Protein AF-A0A1F3VAT7-F1 (afdb_monomer_lite)

Sequence (80 aa):
MADSVTYLLDGNNETVILACLILATVRIYLEVIRFDFAKLPISRVMAERLGQDRIKTIHRTGLYLSIGYIVLFSPQYLIG

Structure (mmCIF, N/CA/C/O backbone):
data_AF-A0A1F3VAT7-F1
#
_entry.id   AF-A0A1F3VAT7-F1
#
loop_
_atom_site.group_PDB
_atom_site.id
_atom_site.type_symbol
_atom_site.label_atom_id
_atom_site.label_alt_id
_atom_site.label_comp_id
_atom_site.label_asym_id
_atom_site.label_entity_id
_atom_site.label_seq_id
_atom_site.pdbx_PDB_ins_code
_atom_site.Cartn_x
_atom_site.Cartn_y
_atom_site.Cartn_z
_atom_site.occupancy
_atom_site.B_iso_or_equiv
_atom_site.auth_seq_id
_atom_site.auth_comp_id
_atom_site.auth_asym_id
_atom_site.auth_atom_id
_atom_site.pdbx_PDB_model_num
ATOM 1 N N . MET A 1 1 ? 4.661 26.359 -4.422 1.00 53.03 1 MET A N 1
ATOM 2 C CA . MET A 1 1 ? 3.698 25.253 -4.165 1.00 53.03 1 MET A CA 1
ATOM 3 C C . MET A 1 1 ? 3.263 24.553 -5.453 1.00 53.03 1 MET A C 1
ATOM 5 O O . MET A 1 1 ? 2.984 23.365 -5.384 1.00 53.03 1 MET A O 1
ATOM 9 N N . ALA A 1 2 ? 3.238 25.234 -6.609 1.00 55.22 2 ALA A N 1
ATOM 10 C CA . ALA A 1 2 ? 3.023 24.589 -7.909 1.00 55.22 2 ALA A CA 1
ATOM 11 C C . ALA A 1 2 ? 4.237 23.751 -8.361 1.00 55.22 2 ALA A C 1
ATOM 13 O O . ALA A 1 2 ? 4.070 22.700 -8.971 1.00 55.22 2 ALA A O 1
ATOM 14 N N . ASP A 1 3 ? 5.453 24.151 -7.988 1.00 57.91 3 ASP A N 1
ATOM 15 C CA . ASP A 1 3 ? 6.691 23.542 -8.490 1.00 57.91 3 ASP A CA 1
ATOM 16 C C . ASP A 1 3 ? 6.869 22.097 -8.013 1.00 57.91 3 ASP A C 1
ATOM 18 O O . ASP A 1 3 ? 7.073 21.202 -8.822 1.00 57.91 3 ASP A O 1
ATOM 22 N N . SER A 1 4 ? 6.688 21.826 -6.717 1.00 58.78 4 SER A N 1
ATOM 23 C CA . SER A 1 4 ? 6.835 20.481 -6.139 1.00 58.78 4 SER A CA 1
ATOM 24 C C . SER A 1 4 ? 5.836 19.464 -6.695 1.00 58.78 4 SER A C 1
ATOM 26 O O . SER A 1 4 ? 6.175 18.296 -6.832 1.00 58.78 4 SER A O 1
ATOM 28 N N . VAL A 1 5 ? 4.624 19.892 -7.051 1.00 62.69 5 VAL A N 1
ATOM 29 C CA . VAL A 1 5 ? 3.628 19.026 -7.704 1.00 62.69 5 VAL A CA 1
ATOM 30 C C . VAL A 1 5 ? 4.002 18.785 -9.169 1.00 62.69 5 VAL A C 1
ATOM 32 O O . VAL A 1 5 ? 3.817 17.682 -9.671 1.00 62.69 5 VAL A O 1
ATOM 35 N N . THR A 1 6 ? 4.603 19.776 -9.829 1.00 59.16 6 THR A N 1
ATOM 36 C CA . THR A 1 6 ? 5.074 19.662 -11.217 1.00 59.16 6 THR A CA 1
ATOM 37 C C . THR A 1 6 ? 6.290 18.731 -11.323 1.00 59.16 6 THR A C 1
ATOM 39 O O . THR A 1 6 ? 6.308 17.888 -12.206 1.00 59.16 6 THR A O 1
ATOM 42 N N . TYR A 1 7 ? 7.232 18.754 -10.369 1.00 62.16 7 TYR A N 1
ATOM 43 C CA . TYR A 1 7 ? 8.346 17.785 -10.288 1.00 62.16 7 TYR A CA 1
ATOM 44 C C . TYR A 1 7 ? 7.909 16.344 -9.957 1.00 62.16 7 TYR A C 1
ATOM 46 O O . TYR A 1 7 ? 8.641 15.394 -10.241 1.00 62.16 7 TYR A O 1
ATOM 54 N N . LEU A 1 8 ? 6.739 16.171 -9.329 1.00 57.66 8 LEU A N 1
ATOM 55 C CA . LEU A 1 8 ? 6.137 14.858 -9.061 1.00 57.66 8 LEU A CA 1
ATOM 56 C C . LEU A 1 8 ? 5.307 14.331 -10.243 1.00 57.66 8 LEU A C 1
ATOM 58 O O . LEU A 1 8 ? 5.105 13.124 -10.345 1.00 57.66 8 LEU A O 1
ATOM 62 N N . LEU A 1 9 ? 4.807 15.222 -11.105 1.00 59.00 9 LEU A N 1
ATOM 63 C CA . LEU A 1 9 ? 4.009 14.895 -12.293 1.00 59.00 9 LEU A CA 1
ATOM 64 C C . LEU A 1 9 ? 4.816 14.920 -13.597 1.00 59.00 9 LEU A C 1
ATOM 66 O O . LEU A 1 9 ? 4.298 14.486 -14.624 1.00 59.00 9 LEU A O 1
ATOM 70 N N . ASP A 1 10 ? 6.060 15.403 -13.569 1.00 58.72 10 ASP A N 1
ATOM 71 C CA . ASP A 1 10 ? 7.001 15.259 -14.674 1.00 58.72 10 ASP A CA 1
ATOM 72 C C . ASP A 1 10 ? 7.283 13.762 -14.850 1.00 58.72 10 ASP A C 1
ATOM 74 O O . ASP A 1 10 ? 7.964 13.130 -14.038 1.00 58.72 10 ASP A O 1
ATOM 78 N N . GLY A 1 11 ? 6.654 13.166 -15.866 1.00 54.91 11 GLY A N 1
ATOM 79 C CA . GLY A 1 11 ? 6.500 11.718 -16.060 1.00 54.91 11 GLY A CA 1
ATOM 80 C C . GLY A 1 11 ? 7.794 10.928 -16.276 1.00 54.91 11 GLY A C 1
ATOM 81 O O . GLY A 1 11 ? 7.732 9.755 -16.625 1.00 54.91 11 GLY A O 1
ATOM 82 N N . ASN A 1 12 ? 8.949 11.558 -16.069 1.00 55.06 12 ASN A N 1
ATOM 83 C CA . ASN A 1 12 ? 10.281 10.992 -16.219 1.00 55.06 12 ASN A CA 1
ATOM 84 C C . ASN A 1 12 ? 11.013 10.801 -14.877 1.00 55.06 12 ASN A C 1
ATOM 86 O O . ASN A 1 12 ? 12.186 10.436 -14.8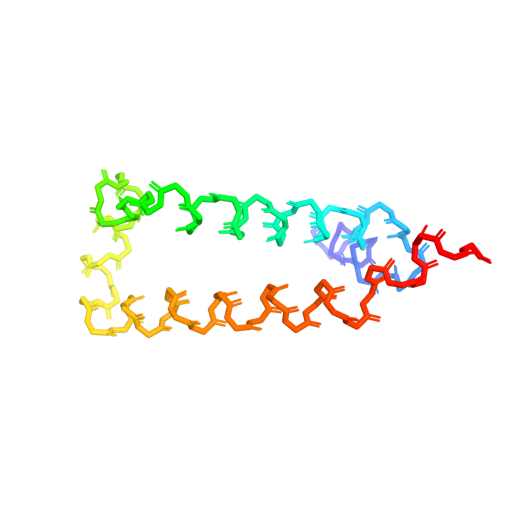48 1.00 55.06 12 ASN A O 1
ATOM 90 N N . ASN A 1 13 ? 10.348 11.066 -13.750 1.00 66.88 13 ASN A N 1
ATOM 91 C CA . ASN A 1 13 ? 10.969 10.943 -12.439 1.00 66.88 13 ASN A CA 1
ATOM 92 C C . ASN A 1 13 ? 10.809 9.500 -11.927 1.00 66.88 13 ASN A C 1
ATOM 94 O O . ASN A 1 13 ? 9.859 9.188 -11.207 1.00 66.88 13 ASN A O 1
ATOM 98 N N . GLU A 1 14 ? 11.734 8.609 -12.310 1.00 71.12 14 GLU A N 1
ATOM 99 C CA . GLU A 1 14 ? 11.790 7.195 -11.877 1.00 71.12 14 GLU A CA 1
ATOM 100 C C . GLU A 1 14 ? 11.558 7.028 -10.369 1.00 71.12 14 GLU A C 1
ATOM 102 O O . GLU A 1 14 ? 10.926 6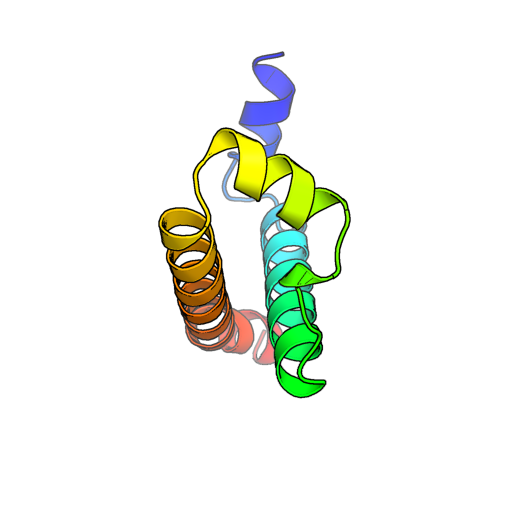.069 -9.932 1.00 71.12 14 GLU A O 1
ATOM 107 N N . THR A 1 15 ? 11.989 8.011 -9.576 1.00 75.12 15 THR A N 1
ATOM 108 C CA . THR A 1 15 ? 11.757 8.108 -8.131 1.00 75.12 15 THR A CA 1
ATOM 109 C C . THR A 1 15 ? 10.278 7.988 -7.741 1.00 75.12 15 THR A C 1
ATOM 111 O O . THR A 1 15 ? 9.955 7.326 -6.756 1.00 75.12 15 THR A O 1
ATOM 114 N N . VAL A 1 16 ? 9.362 8.609 -8.491 1.00 75.38 16 VAL A N 1
ATOM 115 C CA . VAL A 1 16 ? 7.916 8.594 -8.204 1.00 75.38 16 VAL A CA 1
ATOM 116 C C . VAL A 1 16 ? 7.323 7.228 -8.525 1.00 75.38 16 VAL A C 1
ATOM 118 O O . VAL A 1 16 ? 6.567 6.679 -7.725 1.00 75.38 16 VAL A O 1
ATOM 121 N N . ILE A 1 17 ? 7.708 6.654 -9.664 1.00 77.50 17 ILE A N 1
ATOM 122 C CA . ILE A 1 17 ? 7.253 5.330 -10.096 1.00 77.50 17 ILE A CA 1
ATOM 123 C C . ILE A 1 17 ? 7.760 4.266 -9.111 1.00 77.50 17 ILE A C 1
ATOM 125 O O . ILE A 1 17 ? 6.982 3.439 -8.636 1.00 77.50 17 ILE A O 1
ATOM 129 N N . LEU A 1 18 ? 9.029 4.354 -8.699 1.00 79.44 18 LEU A N 1
ATOM 130 C CA . LEU A 1 18 ? 9.623 3.492 -7.680 1.00 79.44 18 LEU A CA 1
ATOM 131 C C . LEU A 1 18 ? 8.914 3.645 -6.324 1.00 79.44 18 LEU A C 1
ATOM 133 O O . LEU A 1 18 ? 8.578 2.646 -5.689 1.00 79.44 18 LEU A O 1
ATOM 137 N N . ALA A 1 19 ? 8.627 4.874 -5.885 1.00 81.06 19 ALA A N 1
ATOM 138 C CA . ALA A 1 19 ? 7.887 5.117 -4.648 1.00 81.06 19 ALA A CA 1
ATOM 139 C C . ALA A 1 19 ? 6.469 4.519 -4.703 1.00 81.06 19 ALA A C 1
ATOM 141 O O . ALA A 1 19 ? 6.033 3.877 -3.745 1.00 81.06 19 ALA A O 1
ATOM 142 N N . CYS A 1 20 ? 5.764 4.661 -5.830 1.00 79.56 20 CYS A N 1
ATOM 143 C CA . CYS A 1 20 ? 4.463 4.033 -6.057 1.00 79.56 20 CYS A CA 1
ATOM 144 C C . CYS A 1 20 ? 4.547 2.501 -6.060 1.00 79.56 20 CYS A C 1
ATOM 146 O O . CYS A 1 20 ? 3.684 1.848 -5.474 1.00 79.56 20 CYS A O 1
ATOM 148 N N . LEU A 1 21 ? 5.595 1.924 -6.652 1.00 80.19 21 LEU A N 1
ATOM 149 C CA . LEU A 1 21 ? 5.833 0.481 -6.670 1.00 80.19 21 LEU A CA 1
ATOM 150 C C . LEU A 1 21 ? 6.101 -0.065 -5.260 1.00 80.19 21 LEU A C 1
ATOM 152 O O . LEU A 1 21 ? 5.522 -1.080 -4.862 1.00 80.19 21 LEU A O 1
ATOM 156 N N . ILE A 1 22 ? 6.921 0.636 -4.472 1.00 82.69 22 ILE A N 1
ATOM 157 C CA . ILE A 1 22 ? 7.185 0.300 -3.068 1.00 82.69 22 ILE A CA 1
ATOM 158 C C . ILE A 1 22 ? 5.887 0.383 -2.260 1.00 82.69 22 ILE A C 1
ATOM 160 O O . ILE A 1 22 ? 5.555 -0.561 -1.546 1.00 82.69 22 ILE A O 1
ATOM 164 N N . LEU A 1 23 ? 5.104 1.456 -2.406 1.00 81.56 23 LEU A N 1
ATOM 165 C CA . LEU A 1 23 ? 3.819 1.606 -1.713 1.00 81.56 23 LEU A CA 1
ATOM 166 C C . LEU A 1 23 ? 2.806 0.523 -2.110 1.00 81.56 23 LEU A C 1
ATOM 168 O O . LEU A 1 23 ? 2.099 0.005 -1.245 1.00 81.56 23 LEU A O 1
ATOM 172 N N . ALA A 1 24 ? 2.753 0.142 -3.388 1.00 83.44 24 ALA A N 1
ATOM 173 C CA . ALA A 1 24 ? 1.920 -0.960 -3.858 1.00 83.44 24 ALA A CA 1
ATOM 174 C C . ALA A 1 24 ? 2.366 -2.299 -3.251 1.00 83.44 24 ALA A C 1
ATOM 176 O O . ALA A 1 24 ? 1.530 -3.082 -2.801 1.00 83.44 24 ALA A O 1
ATOM 177 N N . THR A 1 25 ? 3.677 -2.532 -3.161 1.00 82.06 25 THR A N 1
ATOM 178 C CA . THR A 1 25 ? 4.247 -3.753 -2.573 1.00 82.06 25 THR A CA 1
ATOM 179 C C . THR A 1 25 ? 3.955 -3.828 -1.080 1.00 82.06 25 THR A C 1
ATOM 181 O O . THR A 1 25 ? 3.465 -4.846 -0.599 1.00 82.06 25 THR A O 1
ATOM 184 N N . VAL A 1 26 ? 4.166 -2.728 -0.350 1.00 84.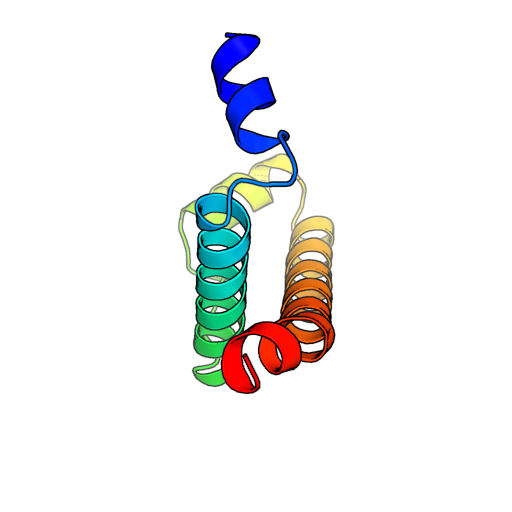56 26 VAL A N 1
ATOM 185 C CA . VAL A 1 26 ? 3.798 -2.610 1.067 1.00 84.56 26 VAL A CA 1
ATOM 186 C C . VAL A 1 26 ? 2.306 -2.879 1.251 1.00 84.56 26 VAL A C 1
ATOM 188 O O . VAL A 1 26 ? 1.925 -3.590 2.178 1.00 84.56 26 VAL A O 1
ATOM 191 N N . ARG A 1 27 ? 1.447 -2.373 0.356 1.00 83.12 27 ARG A N 1
ATOM 192 C CA . ARG A 1 27 ? 0.002 -2.602 0.448 1.00 83.12 27 ARG A CA 1
ATOM 193 C C . ARG A 1 27 ? -0.369 -4.076 0.291 1.00 83.12 27 ARG A C 1
ATOM 195 O O . ARG A 1 27 ? -1.173 -4.564 1.079 1.00 83.12 27 ARG A O 1
ATOM 202 N N . ILE A 1 28 ? 0.229 -4.780 -0.671 1.00 81.38 28 ILE A N 1
ATOM 203 C CA . ILE A 1 28 ? 0.027 -6.227 -0.835 1.00 81.38 28 ILE A CA 1
ATOM 204 C C . ILE A 1 28 ? 0.592 -6.989 0.365 1.00 81.38 28 ILE A C 1
ATOM 206 O O . ILE A 1 28 ? -0.075 -7.878 0.882 1.00 81.38 28 ILE A O 1
ATOM 210 N N . TYR A 1 29 ? 1.780 -6.628 0.851 1.00 80.88 29 TYR A N 1
ATOM 211 C CA . TYR A 1 29 ? 2.400 -7.277 2.006 1.00 80.88 29 TYR A CA 1
ATOM 212 C C . TYR A 1 29 ? 1.519 -7.188 3.260 1.00 80.88 29 TYR A C 1
ATOM 214 O O . TYR A 1 29 ? 1.294 -8.192 3.935 1.00 80.88 29 TYR A O 1
ATOM 222 N N . LEU A 1 30 ? 0.962 -6.005 3.532 1.00 80.50 30 LEU A N 1
ATOM 223 C CA . LEU A 1 30 ? 0.021 -5.794 4.631 1.00 80.50 30 LEU A CA 1
ATOM 224 C C . LEU A 1 30 ? -1.272 -6.614 4.454 1.00 80.50 30 LEU A C 1
ATOM 226 O O . LEU A 1 30 ? -1.797 -7.133 5.434 1.00 80.50 30 LEU A O 1
ATOM 230 N N . GLU A 1 31 ? -1.763 -6.804 3.227 1.00 78.12 31 GLU A N 1
ATOM 231 C CA . GLU A 1 31 ? -2.908 -7.689 2.959 1.00 78.12 31 GLU A CA 1
ATOM 232 C C . GLU A 1 31 ? -2.558 -9.177 3.171 1.00 78.12 31 GLU A C 1
ATOM 234 O O . GLU A 1 31 ? -3.353 -9.920 3.746 1.00 78.12 31 GLU A O 1
ATOM 239 N N . VAL A 1 32 ? -1.359 -9.619 2.764 1.00 80.00 32 VAL A N 1
ATOM 240 C CA . VAL A 1 32 ? -0.892 -11.013 2.915 1.00 80.00 32 VAL A CA 1
ATOM 241 C C . VAL A 1 32 ? -0.807 -11.415 4.387 1.00 80.00 32 VAL A C 1
ATOM 243 O O . VAL A 1 32 ? -1.253 -12.502 4.752 1.00 80.00 32 VAL A O 1
ATOM 246 N N . ILE A 1 33 ? -0.319 -10.526 5.256 1.00 83.25 33 ILE A N 1
ATOM 247 C CA . ILE A 1 33 ? -0.322 -10.755 6.712 1.00 83.25 33 ILE A CA 1
ATOM 248 C C . ILE A 1 33 ? -1.708 -10.533 7.350 1.00 83.25 33 ILE A C 1
ATOM 250 O O . ILE A 1 33 ? -1.833 -10.578 8.573 1.00 83.25 33 ILE A O 1
ATOM 254 N N . ARG A 1 34 ? -2.747 -10.282 6.534 1.00 72.62 34 ARG A N 1
ATOM 255 C CA . ARG A 1 34 ? -4.117 -9.929 6.943 1.00 72.62 34 ARG A CA 1
ATOM 256 C C . ARG A 1 34 ? -4.132 -8.807 7.973 1.00 72.62 34 ARG A C 1
ATOM 258 O O . ARG A 1 34 ? -4.854 -8.871 8.970 1.00 72.62 34 ARG A O 1
ATOM 265 N N . PHE A 1 35 ? -3.293 -7.800 7.747 1.00 74.19 35 PHE A N 1
ATOM 266 C CA . PHE A 1 35 ? -3.185 -6.659 8.631 1.00 74.19 35 PHE A CA 1
ATOM 267 C C . PHE A 1 35 ? -4.547 -5.978 8.719 1.00 74.19 35 PHE A C 1
ATOM 269 O O . PHE A 1 35 ? -5.109 -5.544 7.714 1.00 74.19 35 PHE A O 1
ATOM 276 N N . ASP A 1 36 ? -5.098 -5.902 9.927 1.00 69.75 36 ASP A N 1
ATOM 277 C CA . ASP A 1 36 ? -6.396 -5.283 10.123 1.00 69.75 36 ASP A CA 1
ATOM 278 C C . ASP A 1 36 ? -6.243 -3.765 10.037 1.00 69.75 36 ASP A C 1
ATOM 280 O O . ASP A 1 36 ? -5.933 -3.070 11.009 1.00 69.75 36 ASP A O 1
ATOM 284 N N . PHE A 1 37 ? -6.443 -3.234 8.836 1.00 68.38 37 PHE A N 1
ATOM 285 C CA . PHE A 1 37 ? -6.360 -1.805 8.607 1.00 68.38 37 PHE A CA 1
ATOM 286 C C . PHE A 1 37 ? -7.413 -1.029 9.392 1.00 68.38 37 PHE A C 1
ATOM 288 O O . PHE A 1 37 ? -7.201 0.160 9.603 1.00 68.38 37 PHE A O 1
ATOM 295 N N . ALA A 1 38 ? -8.489 -1.654 9.890 1.00 64.38 38 ALA A N 1
ATOM 296 C CA . ALA A 1 38 ? -9.454 -1.003 10.777 1.00 64.38 38 ALA A CA 1
ATOM 297 C C . ALA A 1 38 ? -8.879 -0.708 12.176 1.00 64.38 38 ALA A C 1
ATOM 299 O O . ALA A 1 38 ? -9.428 0.111 12.912 1.00 64.38 38 ALA A O 1
ATOM 300 N N . LYS A 1 39 ? -7.748 -1.329 12.536 1.00 66.50 39 LYS A N 1
ATOM 301 C CA . LYS A 1 39 ? -7.039 -1.100 13.802 1.00 66.50 39 LYS A CA 1
ATOM 302 C C . LYS A 1 39 ? -6.064 0.079 13.768 1.00 66.50 39 LYS A C 1
ATOM 304 O O . LYS A 1 39 ? -5.547 0.462 14.816 1.00 66.50 39 LYS A O 1
ATOM 309 N N . LEU A 1 40 ? -5.806 0.670 12.598 1.00 72.50 40 LEU A N 1
ATOM 310 C CA . LEU A 1 40 ? -4.932 1.839 12.483 1.00 72.50 40 LEU A CA 1
ATOM 311 C C . LEU A 1 40 ? -5.647 3.119 12.951 1.00 72.50 40 LEU A C 1
ATOM 313 O O . LEU A 1 40 ? -6.784 3.370 12.552 1.00 72.50 40 LEU A O 1
ATOM 317 N N . PRO A 1 41 ? -4.978 4.008 13.708 1.00 63.44 41 PRO A N 1
ATOM 318 C CA . PRO A 1 41 ? -5.572 5.281 14.124 1.00 63.44 41 PRO A CA 1
ATOM 319 C C . PRO A 1 41 ? -5.981 6.145 12.921 1.00 63.44 41 PRO A C 1
ATOM 321 O O . PRO A 1 41 ? -7.001 6.825 12.958 1.00 63.44 41 PRO A O 1
ATOM 324 N N . ILE A 1 42 ? -5.239 6.052 11.814 1.00 70.00 42 ILE A N 1
ATOM 325 C CA . ILE A 1 42 ? -5.523 6.775 10.568 1.00 70.00 42 ILE A CA 1
ATOM 326 C C . ILE A 1 42 ? -6.828 6.305 9.913 1.00 70.00 42 ILE A C 1
ATOM 328 O O . ILE A 1 42 ? -7.603 7.136 9.441 1.00 70.00 42 ILE A O 1
ATOM 332 N N . SER A 1 43 ? -7.108 4.998 9.898 1.00 66.56 43 SER A N 1
ATOM 333 C CA . SER A 1 43 ? -8.350 4.490 9.302 1.00 66.56 43 SER A CA 1
ATOM 334 C C . SER A 1 43 ? -9.559 4.833 10.163 1.00 66.56 43 SER A C 1
ATOM 336 O O . SER A 1 43 ? -10.616 5.132 9.619 1.00 66.56 43 SER A O 1
ATOM 338 N N . ARG A 1 44 ? -9.389 4.874 11.490 1.00 66.62 44 ARG A N 1
ATOM 339 C CA . ARG A 1 44 ? -10.423 5.293 12.439 1.00 66.62 44 ARG A CA 1
ATOM 340 C C . ARG A 1 44 ? -10.779 6.773 12.277 1.00 66.62 44 ARG A C 1
ATOM 342 O O . ARG A 1 44 ? -11.957 7.097 12.167 1.00 66.62 44 ARG A O 1
ATOM 349 N N . VAL A 1 45 ? -9.779 7.648 12.142 1.00 73.44 45 VAL A N 1
ATOM 350 C CA . VAL A 1 45 ? -9.991 9.084 11.869 1.00 73.44 45 VAL A CA 1
ATOM 351 C C . VAL A 1 45 ? -10.629 9.307 10.497 1.00 73.44 45 VAL A C 1
ATOM 353 O O . VAL A 1 45 ? -11.515 10.148 10.348 1.00 73.44 45 VAL A O 1
ATOM 356 N N . MET A 1 46 ? -10.225 8.545 9.478 1.00 66.81 46 MET A N 1
ATOM 357 C CA . MET A 1 46 ? -10.916 8.586 8.191 1.00 66.81 46 MET A CA 1
ATOM 358 C C . MET A 1 46 ? -12.350 8.052 8.303 1.00 66.81 46 MET A C 1
ATOM 360 O O . MET A 1 46 ? -13.219 8.552 7.593 1.00 66.81 46 MET A O 1
ATOM 364 N N . ALA A 1 47 ? -12.619 7.053 9.157 1.00 67.88 47 ALA A N 1
ATOM 365 C CA . ALA A 1 47 ? -13.936 6.410 9.267 1.00 67.88 47 ALA A CA 1
ATOM 366 C C . ALA A 1 47 ? -14.966 7.371 9.835 1.00 67.88 47 ALA A C 1
ATOM 368 O O . ALA A 1 47 ? -16.089 7.426 9.341 1.00 67.88 47 ALA A O 1
ATOM 369 N N . GLU A 1 48 ? -14.547 8.168 10.813 1.00 71.19 48 GLU A N 1
ATOM 370 C CA . GLU A 1 48 ? -15.351 9.241 11.389 1.00 71.19 48 GLU A CA 1
ATOM 371 C C . GLU A 1 48 ? -15.678 10.337 10.364 1.00 71.19 48 GLU A C 1
ATOM 373 O O . GLU A 1 48 ? -16.737 10.951 10.447 1.00 71.19 48 GLU A O 1
ATOM 378 N N . ARG A 1 49 ? -14.810 10.565 9.366 1.00 73.88 49 ARG A N 1
ATOM 379 C CA . ARG A 1 49 ? -15.000 11.623 8.356 1.00 73.88 49 ARG A CA 1
ATOM 380 C C . ARG A 1 49 ? -15.712 11.171 7.080 1.00 73.88 49 ARG A C 1
ATOM 382 O O . ARG A 1 49 ? -16.450 11.959 6.501 1.00 73.88 49 ARG A O 1
ATOM 389 N N . LEU A 1 50 ? -15.466 9.949 6.606 1.00 71.38 50 LEU A N 1
ATOM 390 C CA . LEU A 1 50 ? -16.002 9.436 5.335 1.00 71.38 50 LEU A CA 1
ATOM 391 C C . LEU A 1 50 ? -17.116 8.392 5.503 1.00 71.38 50 LEU A C 1
ATOM 393 O O . LEU A 1 50 ? -17.797 8.092 4.524 1.00 71.38 50 LEU A O 1
ATOM 397 N N . GLY A 1 51 ? -17.312 7.841 6.702 1.00 72.25 51 GLY A N 1
ATOM 398 C CA . GLY A 1 51 ? -18.217 6.719 6.948 1.00 72.25 51 GLY A CA 1
ATOM 399 C C . GLY A 1 51 ? -17.570 5.358 6.657 1.00 72.25 51 GLY A C 1
ATOM 400 O O . GLY A 1 51 ? -16.782 5.196 5.719 1.00 72.25 51 GLY A O 1
ATOM 401 N N . GLN A 1 52 ? -17.904 4.351 7.471 1.00 71.88 52 GLN A N 1
ATOM 402 C CA . GLN A 1 52 ? -17.286 3.016 7.420 1.00 71.88 52 GLN A CA 1
ATOM 403 C C . GLN A 1 52 ? -17.442 2.311 6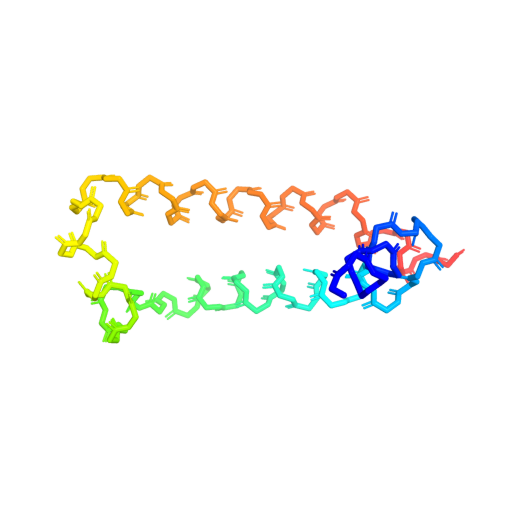.059 1.00 71.88 52 GLN A C 1
ATOM 405 O O . GLN A 1 52 ? -16.501 1.660 5.598 1.00 71.88 52 GLN A O 1
ATOM 410 N N . ASP A 1 53 ? -18.574 2.483 5.370 1.00 74.81 53 ASP A N 1
ATOM 411 C CA . ASP A 1 53 ? -18.835 1.838 4.072 1.00 74.81 53 ASP A CA 1
ATOM 412 C C . ASP A 1 53 ? -17.904 2.330 2.956 1.00 74.81 53 ASP A C 1
ATOM 414 O O . ASP A 1 53 ? -17.390 1.554 2.137 1.00 74.81 53 ASP A O 1
ATOM 418 N N . ARG A 1 54 ? -17.623 3.638 2.947 1.00 74.25 54 ARG A N 1
ATOM 419 C CA . ARG A 1 54 ? -16.704 4.262 1.987 1.00 74.25 54 ARG A CA 1
ATOM 420 C C . ARG A 1 54 ? -15.278 3.784 2.222 1.00 74.25 54 ARG A C 1
ATOM 422 O O . ARG A 1 54 ? -14.563 3.526 1.259 1.00 74.25 54 ARG A O 1
ATOM 429 N N . ILE A 1 55 ? -14.882 3.594 3.479 1.00 74.88 55 ILE A N 1
ATOM 430 C CA . ILE A 1 55 ? -13.549 3.084 3.814 1.00 74.88 55 ILE A CA 1
ATOM 431 C C . ILE A 1 55 ? -13.357 1.662 3.358 1.00 74.88 55 ILE A C 1
ATOM 433 O O . ILE A 1 55 ? -12.332 1.371 2.751 1.00 74.88 55 ILE A O 1
ATOM 437 N N . LYS A 1 56 ? -14.331 0.785 3.600 1.00 75.62 56 LYS A N 1
ATOM 438 C CA . LYS A 1 56 ? -14.248 -0.602 3.140 1.00 75.62 56 LYS A CA 1
ATOM 439 C C . LYS A 1 56 ? -14.063 -0.663 1.622 1.00 75.62 56 LYS A C 1
A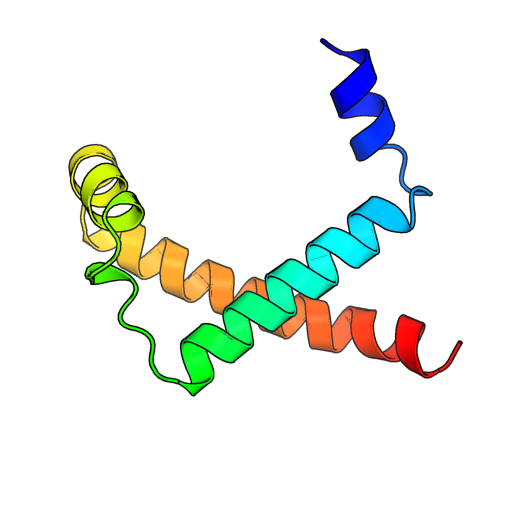TOM 441 O O . LYS A 1 56 ? -13.263 -1.452 1.120 1.00 75.62 56 LYS A O 1
ATOM 446 N N . THR A 1 57 ? -14.739 0.237 0.906 1.00 77.75 57 THR A N 1
ATOM 447 C CA . THR A 1 57 ? -14.599 0.386 -0.545 1.00 77.75 57 THR A CA 1
ATOM 448 C C . THR A 1 57 ? -13.214 0.907 -0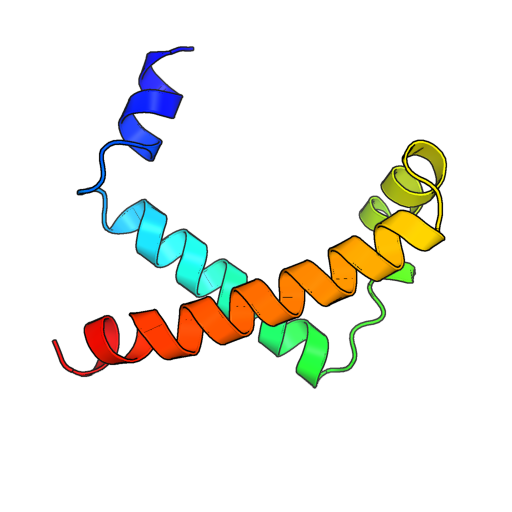.929 1.00 77.75 57 THR A C 1
ATOM 450 O O . THR A 1 57 ? -12.540 0.252 -1.709 1.00 77.75 57 THR A O 1
ATOM 453 N N . ILE A 1 58 ? -12.726 2.004 -0.337 1.00 79.44 58 ILE A N 1
ATOM 454 C CA . ILE A 1 58 ? -11.370 2.543 -0.589 1.00 79.44 58 ILE A CA 1
ATOM 455 C C . ILE A 1 58 ? -10.294 1.498 -0.278 1.00 79.44 58 ILE A C 1
ATOM 457 O O . ILE A 1 58 ? -9.287 1.399 -0.980 1.00 79.44 58 ILE A O 1
ATOM 461 N N . HIS A 1 59 ? -10.514 0.686 0.754 1.00 79.06 59 HIS A N 1
ATOM 462 C CA . HIS A 1 59 ? -9.595 -0.370 1.127 1.00 79.06 59 HIS A CA 1
ATOM 463 C C . HIS A 1 59 ? -9.484 -1.430 0.030 1.00 79.06 59 HIS A C 1
ATOM 465 O O . HIS A 1 59 ? -8.386 -1.770 -0.408 1.00 79.06 59 HIS A O 1
ATOM 471 N N . ARG A 1 60 ? -10.638 -1.877 -0.467 1.00 80.81 60 ARG A N 1
ATOM 472 C CA . ARG A 1 60 ? -10.744 -2.857 -1.543 1.00 80.81 60 ARG A CA 1
ATOM 473 C C . ARG A 1 60 ? -10.240 -2.303 -2.880 1.00 80.81 60 ARG A C 1
ATOM 475 O O . ARG A 1 60 ? -9.482 -2.977 -3.568 1.00 80.81 60 ARG A O 1
ATOM 482 N N . THR A 1 61 ? -10.605 -1.071 -3.232 1.00 80.75 61 THR A N 1
ATOM 483 C CA . THR A 1 61 ? -10.174 -0.415 -4.475 1.00 80.75 61 THR A CA 1
ATOM 484 C C . THR A 1 61 ? -8.669 -0.164 -4.483 1.00 80.75 61 THR A C 1
ATOM 486 O O . THR A 1 61 ? -8.020 -0.414 -5.493 1.00 80.75 61 THR A O 1
ATOM 489 N N . GLY A 1 62 ? -8.094 0.263 -3.353 1.00 78.81 62 GLY A N 1
ATOM 490 C CA . GLY A 1 62 ? -6.649 0.450 -3.219 1.00 78.81 62 GLY A CA 1
ATOM 491 C C . GLY A 1 62 ? -5.865 -0.847 -3.423 1.00 78.81 62 GLY A C 1
ATOM 492 O O . GLY A 1 62 ? -4.825 -0.824 -4.070 1.00 78.81 62 GLY A O 1
ATOM 493 N N . LEU A 1 63 ? -6.388 -1.983 -2.948 1.00 80.62 63 LEU A N 1
ATOM 494 C CA . LEU A 1 63 ? -5.772 -3.291 -3.175 1.00 80.62 63 LEU A CA 1
ATOM 495 C C . LEU A 1 63 ? -5.791 -3.683 -4.661 1.00 80.62 63 LEU A C 1
ATOM 497 O O . LEU A 1 63 ? -4.753 -4.049 -5.205 1.00 80.62 63 LEU A O 1
ATOM 501 N N . TYR A 1 64 ? -6.946 -3.571 -5.330 1.00 81.81 64 TYR A N 1
ATOM 502 C CA . TYR A 1 64 ? -7.050 -3.870 -6.764 1.00 81.81 64 TYR A CA 1
ATOM 503 C C . TYR A 1 64 ? -6.130 -2.979 -7.604 1.00 81.81 64 TYR A C 1
ATOM 505 O O . TYR A 1 64 ? -5.489 -3.472 -8.531 1.00 81.81 64 TYR A O 1
ATOM 513 N N . LEU A 1 65 ? -6.023 -1.695 -7.250 1.00 83.12 65 LEU A N 1
ATOM 514 C CA . LEU A 1 65 ? -5.100 -0.765 -7.893 1.00 83.12 65 LEU A CA 1
ATOM 515 C C . LEU A 1 65 ? -3.641 -1.204 -7.698 1.00 83.12 65 LEU A C 1
ATOM 517 O O . LEU A 1 65 ? -2.897 -1.257 -8.670 1.00 83.12 65 LEU A O 1
ATOM 521 N N . SER A 1 66 ? -3.233 -1.556 -6.472 1.00 83.38 66 SER A N 1
ATOM 522 C CA . SER A 1 66 ? -1.865 -2.010 -6.182 1.00 83.38 66 SER A CA 1
ATOM 523 C C . SER A 1 66 ? -1.507 -3.311 -6.903 1.00 83.38 66 SER A C 1
ATOM 525 O O . SER A 1 66 ? -0.410 -3.418 -7.446 1.00 83.38 66 SER A O 1
ATOM 527 N N . ILE A 1 67 ? -2.431 -4.276 -6.958 1.00 82.81 67 ILE A N 1
ATOM 528 C CA . ILE A 1 67 ? -2.240 -5.528 -7.705 1.00 82.81 67 ILE A CA 1
ATOM 529 C C . ILE A 1 67 ? -2.089 -5.232 -9.198 1.00 82.81 67 ILE A C 1
ATOM 531 O O . ILE A 1 67 ? -1.129 -5.691 -9.812 1.00 82.81 67 ILE A O 1
ATOM 535 N N . GLY A 1 68 ? -2.996 -4.437 -9.775 1.00 83.38 68 GLY A N 1
ATOM 536 C CA . GLY A 1 68 ? -2.922 -4.059 -11.185 1.00 83.38 68 GLY A CA 1
ATOM 537 C C . GLY A 1 68 ? -1.620 -3.334 -11.520 1.00 83.38 68 GLY A C 1
ATOM 538 O O . GLY A 1 68 ? -0.975 -3.658 -12.512 1.00 83.38 68 GLY A O 1
ATOM 539 N N . TYR A 1 69 ? -1.190 -2.413 -10.655 1.00 81.25 69 TYR A N 1
ATOM 540 C CA . TYR A 1 69 ? 0.052 -1.667 -10.827 1.00 81.25 69 TYR A CA 1
ATOM 541 C C . TYR A 1 69 ? 1.281 -2.580 -10.819 1.00 81.25 69 TYR A C 1
ATOM 543 O O . TYR A 1 69 ? 2.111 -2.491 -11.714 1.00 81.25 69 TYR A O 1
ATOM 551 N N . ILE A 1 70 ? 1.382 -3.514 -9.869 1.00 82.81 70 ILE A N 1
ATOM 552 C CA . ILE A 1 70 ? 2.498 -4.469 -9.835 1.00 82.81 70 ILE A CA 1
ATOM 553 C C . ILE A 1 70 ? 2.471 -5.379 -11.063 1.00 82.81 70 ILE A C 1
ATOM 555 O O . ILE A 1 70 ? 3.505 -5.563 -11.694 1.00 82.81 70 ILE A O 1
ATOM 559 N N . VAL A 1 71 ? 1.316 -5.908 -11.463 1.00 83.38 71 VAL A N 1
ATOM 560 C CA . VAL A 1 71 ? 1.229 -6.796 -12.636 1.00 83.38 71 VAL A CA 1
ATOM 561 C C . VAL A 1 71 ? 1.631 -6.079 -13.930 1.00 83.38 71 VAL A C 1
ATOM 563 O O . VAL A 1 71 ? 2.292 -6.679 -14.772 1.00 83.38 71 VAL A O 1
ATOM 566 N N . LEU A 1 72 ? 1.271 -4.801 -14.080 1.00 81.88 72 LEU A N 1
ATOM 567 C CA . LEU A 1 72 ? 1.571 -4.012 -15.278 1.00 81.88 72 LEU A CA 1
ATOM 568 C C . LEU A 1 72 ? 3.001 -3.455 -15.302 1.00 81.88 72 LEU A C 1
ATOM 570 O O . LEU A 1 72 ? 3.628 -3.459 -16.357 1.00 81.88 72 LEU A O 1
ATOM 574 N N . PHE A 1 73 ? 3.521 -2.991 -14.162 1.00 75.19 73 PHE A N 1
ATOM 575 C CA . PHE A 1 73 ? 4.791 -2.257 -14.099 1.00 75.19 73 PHE A CA 1
ATOM 576 C C . PHE A 1 73 ? 5.964 -3.080 -13.551 1.00 75.19 73 PHE A C 1
ATOM 578 O O . PHE A 1 73 ? 7.102 -2.819 -13.930 1.00 75.19 73 PHE A O 1
ATOM 585 N N . SER A 1 74 ? 5.740 -4.107 -12.719 1.00 73.44 74 SER A N 1
ATOM 586 C CA . SER A 1 74 ? 6.845 -4.966 -12.246 1.00 73.44 74 SER A CA 1
ATOM 587 C C . SER A 1 74 ? 7.635 -5.665 -13.360 1.00 73.44 74 SER A C 1
ATOM 589 O O . SER A 1 74 ? 8.853 -5.761 -13.200 1.00 73.44 74 SER A O 1
ATOM 591 N N . PRO A 1 75 ? 7.037 -6.100 -14.495 1.00 74.19 75 PRO A N 1
ATOM 592 C CA . PRO A 1 75 ? 7.810 -6.713 -15.569 1.00 74.19 75 PRO A CA 1
ATOM 593 C C . PRO A 1 75 ? 8.814 -5.732 -16.172 1.00 74.19 75 PRO A C 1
ATOM 595 O O . PRO A 1 75 ? 9.938 -6.125 -16.450 1.00 74.19 75 PRO A O 1
ATOM 598 N N . GLN A 1 76 ? 8.437 -4.456 -16.321 1.00 71.25 76 GLN A N 1
ATOM 599 C CA . GLN A 1 76 ? 9.316 -3.423 -16.879 1.00 71.25 76 GLN A CA 1
ATOM 600 C C . GLN A 1 76 ? 10.545 -3.190 -15.993 1.00 71.25 76 GLN A C 1
ATOM 602 O O . GLN A 1 76 ? 11.645 -3.037 -16.502 1.00 71.25 76 GLN A O 1
ATOM 607 N N . TYR A 1 77 ? 10.379 -3.241 -14.670 1.00 68.56 77 TYR A N 1
ATOM 608 C CA . TYR A 1 77 ? 11.489 -3.078 -13.728 1.00 68.56 77 TYR A CA 1
ATOM 609 C C . TYR A 1 77 ? 12.363 -4.325 -13.562 1.00 68.56 77 TYR A C 1
ATOM 611 O O . TYR A 1 77 ? 13.539 -4.200 -13.235 1.00 68.56 77 TYR A O 1
ATOM 619 N N . LEU A 1 78 ? 11.797 -5.523 -13.733 1.00 67.38 78 LEU A N 1
ATOM 620 C CA . LEU A 1 78 ? 12.534 -6.775 -13.547 1.00 67.38 78 LEU A CA 1
ATOM 621 C C . LEU A 1 78 ? 13.261 -7.226 -14.820 1.00 67.38 78 LEU A C 1
ATOM 623 O O . LEU A 1 78 ? 14.294 -7.883 -14.726 1.00 67.38 78 LEU A O 1
ATOM 627 N N . ILE A 1 79 ? 12.707 -6.910 -15.994 1.00 72.62 79 ILE A N 1
ATOM 628 C CA . ILE A 1 79 ? 13.253 -7.335 -17.289 1.00 72.62 79 ILE A CA 1
ATOM 629 C C . ILE A 1 79 ? 14.291 -6.337 -17.829 1.00 72.62 79 ILE A C 1
ATOM 631 O O . ILE A 1 79 ? 15.189 -6.784 -18.537 1.00 72.62 79 ILE A O 1
ATOM 635 N N . GLY A 1 80 ? 14.251 -5.064 -17.407 1.00 52.78 80 GLY A N 1
ATOM 636 C CA . GLY A 1 80 ? 15.242 -4.043 -17.775 1.00 52.78 80 GLY A CA 1
ATOM 637 C C . GLY A 1 80 ? 15.029 -3.481 -19.171 1.00 52.78 80 GLY A C 1
ATOM 638 O O . GLY A 1 80 ? 15.346 -4.191 -20.150 1.00 52.78 80 GLY A O 1
#

pLDDT: mean 73.02, std 8.75, range [52.78, 84.56]

Foldseek 3Di:
DVVVVVVLVPVPPVVNLVVLLVVLVVLVVCVVVVPPPCPDPVLVVVCVVPNPVVSVVVSVVSNVVSVVSCVVCVCVVVVD

Radius of gyration: 15.24 Å; chains: 1; bounding box: 34×36×32 Å

Secondary structure (DSSP, 8-state):
-HHHHHHHHSTT-HHHHHHHHHHHHHHHHHHHTT--GGGSHHHHHHHHHH-HHHHHHHHHHHHHHHHHHHHHHHHHHHH-